Protein AF-A0A7S2CQD9-F1 (afdb_monomer)

InterPro domains:
  IPR029063 S-adenosyl-L-methionine-dependent methyltransferase superfamily [G3DSA:3.40.50.150] (1-100)
  IPR029063 S-adenosyl-L-methionine-dependent methyltransferase superfamily [SSF53335] (4-90)

Nearest PDB structures (foldseek):
  1kr5-assembly1_A  TM=6.965E-01  e=3.353E-04  Homo sapiens
  1dl5-assembly1_A  TM=6.704E-01  e=1.631E-03  Thermotoga maritima
  3dh0-assembly1_A  TM=7.408E-01  e=5.004E-03  Aquifex aeolicus
  5lr6-assembly1_A  TM=7.170E-01  e=1.535E-02  Rattus norvegicus
  3id6-assembly1_C-2  TM=6.054E-01  e=8.479E-03  Saccharolobus solfataricus

Sequence (100 aa):
QIPALEKLAPFLQRRGATALDVGFGSGVMVAMLLAVAGEGAHVVGVDLEDKVPVATANLLAGSKGPPPPFKPFTEDQFSLVAGDAFQKLAAWEREGRFFD

Organism: NCBI:txid327968

Structure (mmCIF, N/CA/C/O backbone):
data_AF-A0A7S2CQD9-F1
#
_entry.id   AF-A0A7S2CQD9-F1
#
loop_
_atom_site.group_PDB
_atom_site.id
_atom_site.type_symbol
_atom_site.label_atom_id
_atom_site.label_alt_id
_atom_site.label_comp_id
_atom_site.label_asym_id
_atom_site.label_entity_id
_atom_site.label_seq_id
_atom_site.pdbx_PDB_ins_code
_atom_site.Cartn_x
_atom_site.Cartn_y
_atom_site.Cartn_z
_atom_site.occupancy
_atom_site.B_iso_or_equiv
_atom_site.auth_seq_id
_atom_site.auth_comp_id
_atom_site.auth_asym_id
_atom_site.auth_atom_id
_atom_site.pdbx_PDB_model_num
ATOM 1 N N . GLN A 1 1 ? 7.851 -18.560 1.127 1.00 52.97 1 GLN A N 1
ATOM 2 C CA . GLN A 1 1 ? 7.768 -18.071 2.518 1.00 52.97 1 GLN A CA 1
ATOM 3 C C . GLN A 1 1 ? 6.453 -17.306 2.660 1.00 52.97 1 GLN A C 1
ATOM 5 O O . GLN A 1 1 ? 6.401 -16.134 2.341 1.00 52.97 1 GLN A O 1
ATOM 10 N N . ILE A 1 2 ? 5.382 -18.011 3.019 1.00 56.69 2 ILE A N 1
ATOM 11 C CA . ILE A 1 2 ? 4.011 -17.513 3.241 1.00 56.69 2 ILE A CA 1
ATOM 12 C C . ILE A 1 2 ? 3.514 -17.699 4.717 1.00 56.69 2 ILE A C 1
ATOM 14 O O . ILE A 1 2 ? 2.651 -16.927 5.131 1.00 56.69 2 ILE A O 1
ATOM 18 N N . PRO A 1 3 ? 4.090 -18.574 5.592 1.00 65.62 3 PRO A N 1
ATOM 19 C CA . PRO A 1 3 ? 3.471 -18.905 6.892 1.00 65.62 3 PRO A CA 1
ATOM 20 C C . PRO A 1 3 ? 3.222 -17.751 7.874 1.00 65.62 3 PRO A C 1
ATOM 22 O O . PRO A 1 3 ? 2.316 -17.821 8.699 1.00 65.62 3 PRO A O 1
ATOM 25 N N . ALA A 1 4 ? 4.055 -16.705 7.862 1.00 79.56 4 ALA A N 1
ATOM 26 C CA . ALA A 1 4 ? 3.901 -15.597 8.808 1.00 79.56 4 ALA A CA 1
ATOM 27 C C . ALA A 1 4 ? 2.755 -14.658 8.408 1.00 79.56 4 ALA A C 1
ATOM 29 O O . ALA A 1 4 ? 2.014 -14.195 9.272 1.00 79.56 4 ALA A O 1
ATOM 30 N N . LEU A 1 5 ? 2.593 -14.420 7.106 1.00 83.19 5 LEU A N 1
ATOM 31 C CA . LEU A 1 5 ? 1.575 -13.525 6.564 1.00 83.19 5 LEU A CA 1
ATOM 32 C C . LEU A 1 5 ? 0.189 -14.177 6.528 1.00 83.19 5 LEU A C 1
ATOM 34 O O . LEU A 1 5 ? -0.801 -13.468 6.645 1.00 83.19 5 LEU A O 1
ATOM 38 N N . GLU A 1 6 ? 0.092 -15.510 6.480 1.00 86.31 6 GLU A N 1
ATOM 39 C CA . GLU A 1 6 ? -1.186 -16.230 6.644 1.00 86.31 6 GLU 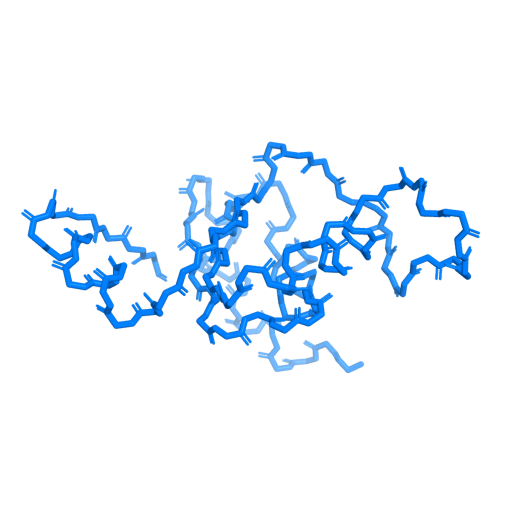A CA 1
ATOM 40 C C . GLU A 1 6 ? -1.908 -15.877 7.949 1.00 86.31 6 GLU A C 1
ATOM 42 O O . GLU A 1 6 ? -3.135 -15.884 8.000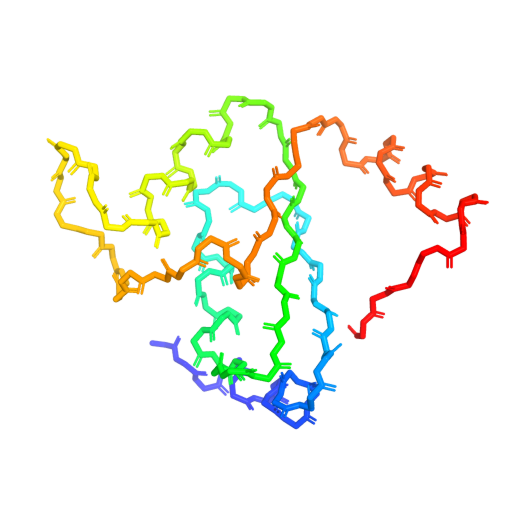 1.00 86.31 6 GLU A O 1
ATOM 47 N N . LYS A 1 7 ? -1.172 -15.484 8.998 1.00 89.81 7 LYS A N 1
ATOM 48 C CA . LYS A 1 7 ? -1.773 -15.006 10.252 1.00 89.81 7 LYS A CA 1
ATOM 49 C C . LYS A 1 7 ? -2.563 -13.706 10.084 1.00 89.81 7 LYS A C 1
ATOM 51 O O . LYS A 1 7 ? -3.401 -13.410 10.929 1.00 89.81 7 LYS A O 1
ATOM 56 N N . LEU A 1 8 ? -2.306 -12.947 9.017 1.00 89.81 8 LEU A N 1
ATOM 57 C CA . LEU A 1 8 ? -3.041 -11.730 8.681 1.00 89.81 8 LEU A CA 1
ATOM 58 C C . LEU A 1 8 ? -4.338 -12.020 7.913 1.00 89.81 8 LEU A C 1
ATOM 60 O O . LEU A 1 8 ? -5.191 -11.140 7.826 1.00 89.81 8 LEU A O 1
ATOM 64 N N . ALA A 1 9 ? -4.524 -13.239 7.390 1.00 90.75 9 ALA A N 1
ATOM 65 C CA . ALA A 1 9 ? -5.693 -13.598 6.586 1.00 90.75 9 ALA A CA 1
ATOM 66 C C . ALA A 1 9 ? -7.040 -13.266 7.261 1.00 90.75 9 ALA A C 1
ATOM 68 O O . ALA A 1 9 ? -7.879 -12.667 6.592 1.00 90.75 9 ALA A O 1
ATOM 69 N N . PRO A 1 10 ? -7.260 -13.525 8.571 1.00 90.88 10 PRO A N 1
ATOM 70 C CA . PRO A 1 10 ? -8.526 -13.177 9.226 1.00 90.88 10 PRO A CA 1
ATOM 71 C C . PRO A 1 10 ? -8.847 -11.675 9.232 1.00 90.88 10 PRO A C 1
ATOM 73 O O . PRO A 1 10 ? -10.009 -11.298 9.370 1.00 90.88 10 PRO A O 1
ATOM 76 N N . PHE A 1 11 ? -7.833 -10.818 9.095 1.00 91.31 11 PHE A N 1
ATOM 77 C CA . PHE A 1 11 ? -7.980 -9.364 9.067 1.00 91.31 11 PHE A CA 1
ATOM 78 C C . PHE A 1 11 ? -8.114 -8.852 7.629 1.00 91.31 11 PHE A C 1
ATOM 80 O O . PHE A 1 11 ? -9.004 -8.056 7.346 1.00 91.31 11 PHE A O 1
ATOM 87 N N . LEU A 1 12 ? -7.293 -9.377 6.713 1.00 92.25 12 LEU A N 1
ATOM 88 C CA . LEU A 1 12 ? -7.218 -8.929 5.320 1.00 92.25 12 LEU A CA 1
ATOM 89 C C . LEU A 1 12 ? -8.300 -9.527 4.410 1.00 92.25 12 LEU A C 1
ATOM 91 O O . LEU A 1 12 ? -8.653 -8.934 3.401 1.00 92.25 12 LEU A O 1
ATOM 95 N N . GLN A 1 13 ? -8.857 -10.691 4.740 1.00 92.31 13 GLN A N 1
ATOM 96 C CA . GLN A 1 13 ? -9.919 -11.306 3.930 1.00 92.31 13 GLN A CA 1
ATOM 97 C C . GLN A 1 13 ? -11.316 -10.759 4.263 1.00 92.31 13 GLN A C 1
ATOM 99 O O . GLN A 1 13 ? -12.318 -11.197 3.695 1.00 92.31 13 GLN A O 1
ATOM 104 N N . ARG A 1 14 ? -11.412 -9.790 5.182 1.00 92.19 14 ARG A N 1
ATOM 105 C CA . ARG A 1 14 ? -12.659 -9.074 5.462 1.00 92.19 14 ARG A CA 1
ATOM 106 C C . ARG A 1 14 ? -12.970 -8.155 4.287 1.00 92.19 14 ARG A C 1
ATOM 108 O O . ARG A 1 14 ? -12.112 -7.399 3.854 1.00 92.19 14 ARG A O 1
ATOM 115 N N . ARG A 1 15 ? -14.210 -8.192 3.796 1.00 91.19 15 ARG A N 1
ATOM 116 C CA . ARG A 1 15 ? -14.647 -7.343 2.681 1.00 91.19 15 ARG A CA 1
ATOM 117 C C . ARG A 1 15 ? -14.417 -5.865 3.003 1.00 91.19 15 ARG A C 1
ATOM 119 O O . ARG A 1 15 ? -14.990 -5.357 3.964 1.00 91.19 15 ARG A O 1
ATOM 126 N N . GLY A 1 16 ? -13.660 -5.192 2.143 1.00 90.75 16 GLY A N 1
ATOM 127 C CA . GLY A 1 16 ? -13.356 -3.771 2.272 1.00 90.75 16 GLY A CA 1
ATOM 128 C C . GLY A 1 16 ? -12.258 -3.462 3.287 1.00 90.75 16 GLY A C 1
ATOM 129 O O . GLY A 1 16 ? -12.120 -2.299 3.649 1.00 90.75 16 GLY A O 1
ATOM 130 N N . ALA A 1 17 ? -11.502 -4.469 3.742 1.00 94.38 17 ALA A N 1
ATOM 131 C CA . ALA A 1 17 ? -10.340 -4.242 4.589 1.00 94.38 17 ALA A CA 1
ATOM 132 C C . ALA A 1 17 ? -9.313 -3.364 3.869 1.00 94.38 17 ALA A C 1
ATOM 134 O O . ALA A 1 17 ? -9.158 -3.417 2.645 1.00 94.38 17 ALA A O 1
ATOM 135 N N . THR A 1 18 ? -8.585 -2.565 4.633 1.00 95.69 18 THR A N 1
ATOM 136 C CA . THR A 1 18 ? -7.545 -1.691 4.099 1.00 95.69 18 THR A CA 1
ATOM 137 C C . THR A 1 18 ? -6.241 -1.926 4.834 1.00 95.69 18 THR A C 1
ATOM 139 O O . THR A 1 18 ? -6.200 -1.852 6.052 1.00 95.69 18 THR A O 1
ATOM 142 N N . ALA A 1 19 ? -5.165 -2.190 4.098 1.00 95.62 19 ALA A N 1
ATOM 143 C CA . ALA A 1 19 ? -3.833 -2.333 4.677 1.00 95.62 19 ALA A CA 1
ATOM 144 C C . ALA A 1 19 ? -2.938 -1.177 4.236 1.00 95.62 19 ALA A C 1
ATOM 146 O O . ALA A 1 19 ? -3.040 -0.706 3.101 1.00 95.62 19 ALA A O 1
ATOM 147 N N . LEU 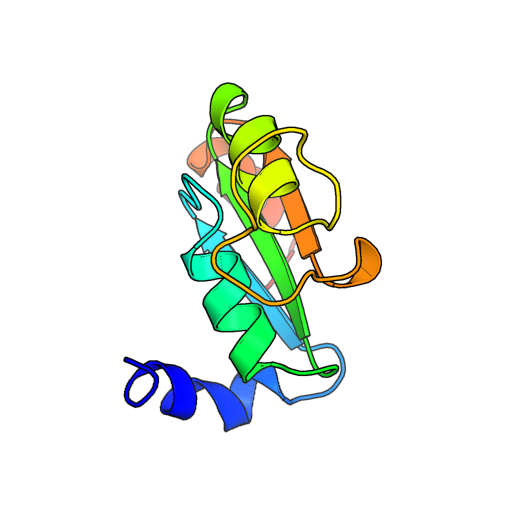A 1 20 ? -2.044 -0.749 5.123 1.00 97.06 20 LEU A N 1
ATOM 148 C CA . LEU A 1 20 ? -1.042 0.270 4.840 1.00 97.06 20 LEU A CA 1
ATOM 149 C C . LEU A 1 20 ? 0.359 -0.350 4.830 1.00 97.06 20 LEU A C 1
ATOM 151 O O . LEU A 1 20 ? 0.768 -0.977 5.804 1.00 97.06 20 LEU A O 1
ATOM 155 N N . ASP A 1 21 ? 1.104 -0.116 3.752 1.00 97.25 21 ASP A N 1
ATOM 156 C CA . ASP A 1 21 ? 2.523 -0.452 3.625 1.00 97.25 21 ASP A CA 1
ATOM 157 C C . ASP A 1 21 ? 3.360 0.838 3.559 1.00 97.25 21 ASP A C 1
ATOM 159 O O . ASP A 1 21 ? 3.243 1.634 2.621 1.00 97.25 21 ASP A O 1
ATOM 163 N N . VAL A 1 22 ? 4.180 1.082 4.584 1.00 97.69 22 VAL A N 1
ATOM 164 C CA . VAL A 1 22 ? 5.012 2.289 4.703 1.00 97.69 22 VAL A CA 1
ATOM 165 C C . VAL A 1 22 ? 6.443 1.957 4.300 1.00 97.69 22 VAL A C 1
ATOM 167 O O . VAL A 1 22 ? 7.105 1.163 4.964 1.00 97.69 22 VAL A O 1
ATOM 170 N N . GLY A 1 23 ? 6.936 2.604 3.244 1.00 97.12 23 GLY A N 1
ATOM 171 C CA . GLY A 1 23 ? 8.226 2.276 2.641 1.00 97.12 23 GLY A CA 1
ATOM 172 C C . GLY A 1 23 ? 8.151 1.009 1.785 1.00 97.12 23 GLY A C 1
ATOM 173 O O . GLY A 1 23 ? 8.965 0.100 1.958 1.00 97.12 23 GLY A O 1
ATOM 174 N N . PHE A 1 24 ? 7.161 0.931 0.883 1.00 96.88 24 PHE A N 1
ATOM 175 C CA . PHE A 1 24 ? 6.878 -0.273 0.084 1.00 96.88 24 PHE A CA 1
ATOM 176 C C . PHE A 1 24 ? 8.034 -0.716 -0.832 1.00 96.88 24 PHE A C 1
ATOM 178 O O . PHE A 1 24 ? 8.049 -1.845 -1.336 1.00 96.88 24 PHE A O 1
ATOM 185 N N . GLY A 1 25 ? 8.995 0.166 -1.107 1.00 96.25 25 GLY A N 1
ATOM 186 C CA . GLY A 1 25 ? 10.171 -0.060 -1.930 1.00 96.25 25 GLY A CA 1
ATOM 187 C C . GLY A 1 25 ? 9.816 -0.558 -3.327 1.00 96.25 25 GLY A C 1
ATOM 188 O O . GLY A 1 25 ? 9.342 0.178 -4.183 1.00 96.25 25 GLY A O 1
ATOM 189 N N . SER A 1 26 ? 10.071 -1.839 -3.581 1.00 93.88 26 SER A N 1
ATOM 190 C CA . SER A 1 26 ? 9.783 -2.482 -4.869 1.00 93.88 26 SER A CA 1
ATOM 191 C C . SER A 1 26 ? 8.356 -3.033 -4.990 1.00 93.88 26 SER A C 1
ATOM 193 O O . SER A 1 26 ? 8.040 -3.649 -6.007 1.00 93.88 26 SER A O 1
ATOM 195 N N . GLY A 1 27 ? 7.511 -2.861 -3.969 1.00 94.06 27 GLY A N 1
ATOM 196 C CA . GLY A 1 27 ? 6.133 -3.363 -3.938 1.00 94.06 27 GLY A CA 1
ATOM 197 C C . GLY A 1 27 ? 6.002 -4.837 -3.541 1.00 94.06 27 GLY A C 1
ATOM 198 O O . GLY A 1 27 ? 4.921 -5.407 -3.643 1.00 94.06 27 GLY A O 1
ATOM 199 N N . VAL A 1 28 ? 7.082 -5.478 -3.080 1.00 92.44 28 VAL A N 1
ATOM 200 C CA . VAL A 1 28 ? 7.066 -6.895 -2.669 1.00 92.44 28 VAL A CA 1
ATOM 201 C C . VAL A 1 28 ? 6.123 -7.136 -1.490 1.00 92.44 28 VAL A C 1
ATOM 203 O O . VAL A 1 28 ? 5.374 -8.110 -1.510 1.00 92.44 28 VAL A O 1
ATOM 206 N N . MET A 1 29 ? 6.135 -6.263 -0.479 1.00 93.75 29 MET A N 1
ATOM 207 C CA . MET A 1 29 ? 5.243 -6.413 0.673 1.00 93.75 29 MET A CA 1
ATOM 208 C C . MET A 1 29 ? 3.784 -6.133 0.286 1.00 93.75 29 MET A C 1
ATOM 210 O O . MET A 1 29 ? 2.915 -6.935 0.622 1.00 93.75 29 MET A O 1
ATOM 214 N N . VAL A 1 30 ? 3.521 -5.107 -0.532 1.00 94.94 30 VAL A N 1
ATOM 215 C CA . VAL A 1 30 ? 2.205 -4.891 -1.165 1.00 94.94 30 VAL A CA 1
ATOM 216 C C . VAL A 1 30 ? 1.697 -6.158 -1.863 1.00 94.94 30 VAL A C 1
ATOM 218 O O . VAL A 1 30 ? 0.593 -6.613 -1.578 1.00 94.94 30 VAL A O 1
ATOM 221 N N . ALA A 1 31 ? 2.510 -6.785 -2.719 1.00 92.50 31 ALA A N 1
ATOM 222 C CA . ALA A 1 31 ? 2.138 -8.015 -3.421 1.00 92.50 31 ALA A CA 1
ATOM 223 C C . ALA A 1 31 ? 1.832 -9.178 -2.464 1.00 92.50 31 ALA A C 1
ATOM 225 O O . ALA A 1 31 ? 0.892 -9.944 -2.675 1.00 92.50 31 ALA A O 1
ATOM 226 N N . MET A 1 32 ? 2.622 -9.314 -1.399 1.00 91.56 32 MET A N 1
ATOM 227 C CA . MET A 1 32 ? 2.421 -10.333 -0.374 1.00 91.56 32 MET A CA 1
ATOM 228 C C . MET A 1 32 ? 1.117 -10.125 0.409 1.00 91.56 32 MET A C 1
ATOM 230 O O . MET A 1 32 ? 0.390 -11.091 0.641 1.00 91.56 32 MET A O 1
ATOM 234 N N . LEU A 1 33 ? 0.795 -8.883 0.778 1.00 92.94 33 LEU A N 1
ATOM 235 C CA . LEU A 1 33 ? -0.463 -8.533 1.440 1.00 92.94 33 LEU A CA 1
ATOM 236 C C . LEU A 1 33 ? -1.661 -8.807 0.526 1.00 92.94 33 LEU A C 1
ATOM 238 O O . LEU A 1 33 ? -2.623 -9.437 0.962 1.00 92.94 33 LEU A O 1
ATOM 242 N N . LEU A 1 34 ? -1.571 -8.425 -0.751 1.00 92.50 34 LEU A N 1
ATOM 243 C CA . LEU A 1 34 ? -2.596 -8.706 -1.760 1.00 92.50 34 LEU A CA 1
ATOM 244 C C . LEU A 1 34 ? -2.818 -10.211 -1.960 1.00 92.50 34 LEU A C 1
ATOM 246 O O . LEU A 1 34 ? -3.957 -10.670 -2.027 1.00 92.50 34 LEU A O 1
ATOM 250 N N . ALA A 1 35 ? -1.742 -11.001 -1.998 1.00 90.31 35 ALA A N 1
ATOM 251 C CA . ALA A 1 35 ? -1.833 -12.453 -2.131 1.00 90.31 35 ALA A CA 1
ATOM 252 C C . ALA A 1 35 ? -2.564 -13.115 -0.948 1.00 90.31 35 ALA A C 1
ATOM 254 O O . ALA A 1 35 ? -3.266 -14.105 -1.144 1.00 90.31 35 ALA A O 1
ATOM 255 N N . VAL A 1 36 ? -2.424 -12.571 0.266 1.00 90.62 36 VAL A N 1
ATOM 256 C CA . VAL A 1 36 ? -3.141 -13.056 1.458 1.00 90.62 36 VAL A CA 1
ATOM 257 C C . VAL A 1 36 ? -4.581 -12.541 1.511 1.00 90.62 36 VAL A C 1
ATOM 259 O O . VAL A 1 36 ? -5.488 -13.289 1.888 1.00 90.62 36 VAL A O 1
ATOM 262 N N . ALA A 1 37 ? -4.800 -11.285 1.122 1.00 89.75 37 ALA A N 1
ATOM 263 C CA . ALA A 1 37 ? -6.108 -10.639 1.121 1.00 89.75 37 ALA A CA 1
ATOM 264 C C . ALA A 1 37 ? -7.096 -11.257 0.121 1.00 89.75 37 ALA A C 1
ATOM 266 O O . ALA A 1 37 ? -8.307 -11.237 0.355 1.00 89.75 37 ALA A O 1
ATOM 267 N N . GLY A 1 38 ? -6.598 -11.795 -0.998 1.00 82.69 38 GLY A N 1
ATOM 268 C CA . GLY A 1 38 ? -7.445 -12.231 -2.105 1.00 82.69 38 GLY A CA 1
ATOM 269 C C . GLY A 1 38 ? -8.230 -11.050 -2.685 1.00 82.69 38 GLY A C 1
ATOM 270 O O . GLY A 1 38 ? -7.652 -10.023 -3.026 1.00 82.69 38 GLY A O 1
ATOM 271 N N . GLU A 1 39 ? -9.554 -11.184 -2.776 1.00 82.50 39 GLU A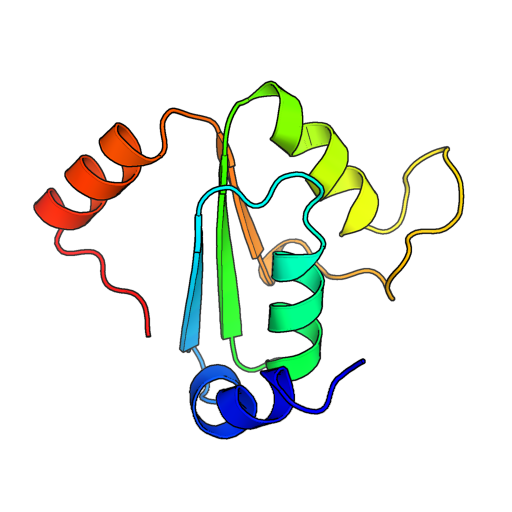 N 1
ATOM 272 C CA . GLU A 1 39 ? -10.467 -10.112 -3.218 1.00 82.50 39 GLU A CA 1
ATOM 273 C C . GLU A 1 39 ? -10.995 -9.252 -2.046 1.00 82.50 39 GLU A C 1
ATOM 275 O O . GLU A 1 39 ? -11.856 -8.394 -2.235 1.00 82.50 39 GLU A O 1
ATOM 280 N N . GLY A 1 40 ? -10.531 -9.506 -0.815 1.00 80.75 40 GLY A N 1
ATOM 281 C CA . GLY A 1 40 ? -11.087 -8.906 0.401 1.00 80.75 40 GLY A CA 1
ATOM 282 C C . GLY A 1 40 ? -10.605 -7.487 0.705 1.00 80.75 40 GLY A C 1
ATOM 283 O O . GLY A 1 40 ? -11.413 -6.672 1.157 1.00 80.75 40 GLY A O 1
ATOM 284 N N . ALA A 1 41 ? -9.328 -7.184 0.441 1.00 88.44 41 ALA A N 1
ATOM 285 C CA . ALA A 1 41 ? -8.697 -5.929 0.854 1.00 88.44 41 ALA A CA 1
ATOM 286 C C . ALA A 1 41 ? -8.184 -5.067 -0.299 1.00 88.44 41 ALA A C 1
ATOM 288 O O . ALA A 1 41 ? -7.889 -5.549 -1.391 1.00 88.44 41 ALA A O 1
ATOM 289 N N . HIS A 1 42 ? -7.991 -3.792 0.024 1.00 95.19 42 HIS A N 1
ATOM 290 C CA . HIS A 1 42 ? -7.227 -2.837 -0.764 1.00 95.19 42 HIS A CA 1
ATOM 291 C C . HIS A 1 42 ? -5.936 -2.462 -0.019 1.00 95.19 42 HIS A C 1
ATOM 293 O O . HIS A 1 42 ? -5.973 -2.147 1.173 1.00 95.19 42 HIS A O 1
ATOM 299 N N . VAL A 1 43 ? -4.788 -2.475 -0.701 1.00 96.38 43 VAL A N 1
ATOM 300 C CA . VAL A 1 43 ? -3.488 -2.146 -0.084 1.00 96.38 43 VAL A CA 1
ATOM 301 C C . VAL A 1 43 ? -3.013 -0.769 -0.531 1.00 96.38 43 VAL A C 1
ATOM 303 O O . VAL A 1 43 ? -2.873 -0.496 -1.719 1.00 96.38 43 VAL A O 1
ATOM 306 N N . VAL A 1 44 ? -2.718 0.107 0.423 1.00 97.81 44 VAL A N 1
ATOM 307 C CA . VAL A 1 44 ? -2.165 1.437 0.165 1.00 97.81 44 VAL A CA 1
ATOM 308 C C . VAL A 1 44 ? -0.689 1.424 0.521 1.00 97.81 44 VAL A C 1
ATOM 310 O O . VAL A 1 44 ? -0.332 1.191 1.668 1.00 97.81 44 VAL A O 1
ATOM 313 N N . GLY A 1 45 ? 0.174 1.676 -0.455 1.00 97.94 45 GLY A N 1
ATOM 314 C CA . GLY A 1 45 ? 1.602 1.866 -0.249 1.00 97.94 45 GLY A CA 1
ATOM 315 C C . GLY A 1 45 ? 1.960 3.350 -0.230 1.00 97.94 45 GLY A C 1
ATOM 316 O O . GLY A 1 45 ? 1.485 4.100 -1.082 1.00 97.94 45 GLY A O 1
ATOM 317 N N . VAL A 1 46 ? 2.833 3.778 0.682 1.00 98.25 46 VAL A N 1
ATOM 318 C CA . VAL A 1 46 ? 3.495 5.093 0.617 1.00 98.25 46 VAL A CA 1
ATOM 319 C C . VAL A 1 46 ? 5.016 4.951 0.569 1.00 98.25 46 VAL A C 1
ATOM 321 O O . VAL A 1 46 ? 5.593 4.221 1.371 1.00 98.25 46 VAL A O 1
ATOM 324 N N . ASP A 1 47 ? 5.664 5.642 -0.368 1.00 98.50 47 ASP A N 1
ATOM 325 C CA . ASP A 1 47 ? 7.127 5.698 -0.488 1.00 98.50 47 ASP A CA 1
ATOM 326 C C . ASP A 1 47 ? 7.560 6.923 -1.316 1.00 98.50 47 ASP A C 1
ATOM 328 O O . ASP A 1 47 ? 6.736 7.679 -1.839 1.00 98.50 47 ASP A O 1
ATOM 332 N N . LEU A 1 48 ? 8.869 7.116 -1.451 1.00 97.50 48 LEU A N 1
ATOM 333 C CA . LEU A 1 48 ? 9.495 8.112 -2.302 1.00 97.50 48 LEU A CA 1
ATOM 334 C C . LEU A 1 48 ? 9.042 7.970 -3.761 1.00 97.50 48 LEU A C 1
ATOM 336 O O . LEU A 1 48 ? 8.748 6.886 -4.268 1.00 97.50 48 LEU A O 1
ATOM 340 N N . GLU A 1 49 ? 9.012 9.104 -4.455 1.00 96.69 49 GLU A N 1
ATOM 341 C CA . GLU A 1 49 ? 8.485 9.215 -5.817 1.00 96.69 49 GLU A CA 1
ATOM 342 C C . GLU A 1 49 ? 9.181 8.278 -6.817 1.00 96.69 49 GLU A C 1
ATOM 344 O O . GLU A 1 49 ? 8.528 7.692 -7.680 1.00 96.69 49 GLU A O 1
ATOM 349 N N . ASP A 1 50 ? 10.487 8.056 -6.657 1.00 95.75 50 ASP A N 1
ATOM 350 C CA . ASP A 1 50 ? 11.283 7.187 -7.525 1.00 95.75 50 ASP A CA 1
ATOM 351 C C . ASP A 1 50 ? 10.944 5.692 -7.378 1.00 95.75 50 ASP A C 1
ATOM 353 O O . ASP A 1 50 ? 11.304 4.887 -8.241 1.00 95.75 50 ASP A O 1
ATOM 357 N N . LYS A 1 51 ? 10.242 5.299 -6.308 1.00 96.50 51 LYS A N 1
ATOM 358 C CA . LYS A 1 51 ? 9.843 3.907 -6.056 1.00 96.50 51 LYS A CA 1
ATOM 359 C C . LYS A 1 51 ? 8.554 3.517 -6.754 1.00 96.50 51 LYS A C 1
ATOM 361 O O . LYS A 1 51 ? 8.410 2.353 -7.134 1.00 96.50 51 LYS A O 1
ATOM 366 N N . VAL A 1 52 ? 7.651 4.471 -6.981 1.00 96.12 52 VAL A N 1
ATOM 367 C CA . VAL A 1 52 ? 6.338 4.198 -7.584 1.00 96.12 52 VAL A CA 1
ATOM 368 C C . VAL A 1 52 ? 6.466 3.472 -8.929 1.00 96.12 52 VAL A C 1
ATOM 370 O O . VAL A 1 52 ? 5.860 2.411 -9.059 1.00 96.12 52 VAL A O 1
ATOM 373 N N . PRO A 1 53 ? 7.290 3.914 -9.905 1.00 93.75 53 PRO A N 1
ATOM 374 C CA . PRO A 1 53 ? 7.381 3.222 -11.192 1.00 93.75 53 PRO A CA 1
ATOM 375 C C . PRO A 1 53 ? 7.864 1.770 -11.073 1.00 93.75 53 PRO A C 1
ATOM 377 O O . PRO A 1 53 ? 7.375 0.899 -11.792 1.00 93.75 53 PRO A O 1
ATOM 380 N N . VAL A 1 54 ? 8.801 1.500 -10.155 1.00 92.44 54 VAL A N 1
ATOM 381 C CA . VAL A 1 54 ? 9.351 0.154 -9.927 1.00 92.44 54 VAL A CA 1
ATOM 382 C C . VAL A 1 54 ? 8.298 -0.759 -9.305 1.00 92.44 54 VAL A C 1
ATOM 384 O O . VAL A 1 54 ? 8.100 -1.877 -9.778 1.00 92.44 54 VAL A O 1
ATOM 387 N N . ALA A 1 55 ? 7.599 -0.286 -8.274 1.00 93.94 55 ALA A N 1
ATOM 388 C CA . ALA A 1 55 ? 6.544 -1.055 -7.627 1.00 93.94 55 ALA A CA 1
ATOM 389 C C . ALA A 1 55 ? 5.354 -1.305 -8.563 1.00 93.94 55 ALA A C 1
ATOM 391 O O . ALA A 1 55 ? 4.905 -2.444 -8.677 1.00 93.94 55 ALA A O 1
ATOM 392 N N . THR A 1 56 ? 4.910 -0.292 -9.313 1.00 93.25 56 THR A N 1
ATOM 393 C CA . THR A 1 56 ? 3.855 -0.439 -10.328 1.00 93.25 56 THR A CA 1
ATOM 394 C C . THR A 1 56 ? 4.224 -1.504 -11.361 1.00 93.25 56 THR A C 1
ATOM 396 O O . THR A 1 56 ? 3.418 -2.382 -11.656 1.00 93.25 56 THR A O 1
ATOM 399 N N . ALA A 1 57 ? 5.458 -1.478 -11.875 1.00 89.81 57 ALA A N 1
ATOM 400 C CA . ALA A 1 57 ? 5.950 -2.446 -12.856 1.00 89.81 57 ALA A CA 1
ATOM 401 C C . ALA A 1 57 ? 6.026 -3.893 -12.329 1.00 89.81 57 ALA A C 1
ATOM 403 O O . ALA A 1 57 ? 5.939 -4.829 -13.126 1.00 89.81 57 ALA A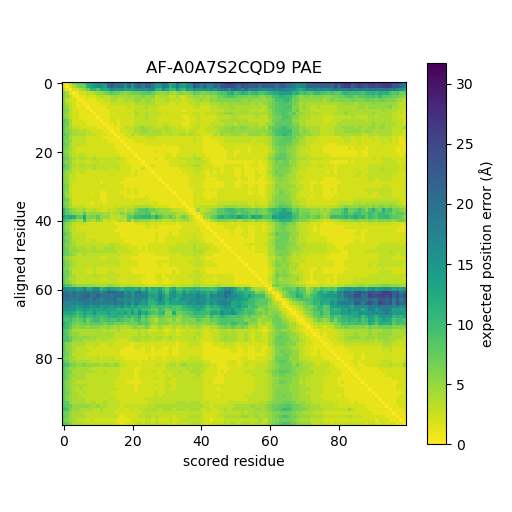 O 1
ATOM 404 N N . ASN A 1 58 ? 6.208 -4.077 -11.018 1.00 89.75 58 ASN A N 1
ATOM 405 C CA . ASN A 1 58 ? 6.234 -5.391 -10.373 1.00 89.75 58 ASN A CA 1
ATOM 406 C C . ASN A 1 58 ? 4.834 -5.918 -10.031 1.00 89.75 58 ASN A C 1
ATOM 408 O O . ASN A 1 58 ? 4.640 -7.133 -9.998 1.00 89.75 58 ASN A O 1
ATOM 412 N N . LEU A 1 59 ? 3.883 -5.024 -9.746 1.00 91.06 59 LEU A N 1
ATOM 413 C CA . LEU A 1 59 ? 2.507 -5.375 -9.382 1.00 91.06 59 LEU A CA 1
ATOM 414 C C . LEU A 1 59 ? 1.620 -5.607 -10.610 1.00 91.06 59 LEU A C 1
ATOM 416 O O . LEU A 1 59 ? 0.770 -6.496 -10.587 1.00 91.06 59 LEU A O 1
ATOM 420 N N . LEU A 1 60 ? 1.822 -4.837 -11.682 1.00 89.62 60 LEU A N 1
ATOM 421 C CA . LEU A 1 60 ? 1.019 -4.914 -12.901 1.00 89.62 60 LEU A CA 1
ATOM 422 C C . LEU A 1 60 ? 1.645 -5.825 -13.964 1.00 89.62 60 LEU A C 1
ATOM 424 O O . LEU A 1 60 ? 2.863 -5.931 -14.113 1.00 89.62 60 LEU A O 1
ATOM 428 N N . ALA A 1 61 ? 0.787 -6.453 -14.770 1.00 67.88 61 ALA A N 1
ATOM 429 C CA . ALA A 1 61 ? 1.207 -7.161 -15.973 1.00 67.88 61 ALA A CA 1
ATOM 430 C C . ALA A 1 61 ? 1.644 -6.130 -17.020 1.00 67.88 61 ALA A C 1
ATOM 432 O O . ALA A 1 61 ? 0.815 -5.350 -17.481 1.00 67.88 61 ALA A O 1
ATOM 433 N N . GLY A 1 62 ? 2.912 -6.137 -17.439 1.00 56.53 62 GLY A N 1
ATOM 434 C CA . GLY A 1 62 ? 3.318 -5.358 -18.617 1.00 56.53 62 GLY A CA 1
ATOM 435 C C . GLY A 1 62 ? 4.622 -4.581 -18.521 1.00 56.53 62 GLY A C 1
ATOM 436 O O . GLY A 1 62 ? 4.891 -3.754 -19.394 1.00 56.53 62 GLY A O 1
ATOM 437 N N . SER A 1 63 ? 5.472 -4.832 -17.528 1.00 55.44 63 SER A N 1
ATOM 438 C CA . SER A 1 63 ? 6.831 -4.308 -17.602 1.00 55.44 63 SER A CA 1
ATOM 439 C C . SER A 1 63 ? 7.581 -4.984 -18.761 1.00 55.44 63 SER A C 1
ATOM 441 O O . SER A 1 63 ? 7.549 -6.201 -18.925 1.00 55.44 63 SER A O 1
ATOM 443 N N . LYS A 1 64 ? 8.285 -4.198 -19.591 1.00 58.94 64 LYS A N 1
ATOM 444 C CA . LYS A 1 64 ? 9.191 -4.701 -20.654 1.00 58.94 64 LYS A CA 1
ATOM 445 C C . LYS A 1 64 ? 10.426 -5.440 -20.090 1.00 58.94 64 LYS A C 1
ATOM 447 O O . LYS A 1 64 ? 11.422 -5.601 -20.789 1.00 58.94 64 LYS A O 1
ATOM 452 N N . GLY A 1 65 ? 10.390 -5.795 -18.809 1.00 64.31 65 GLY A N 1
ATOM 453 C CA . GLY A 1 65 ? 11.467 -6.404 -18.047 1.00 64.31 65 GLY A CA 1
ATOM 454 C C . GLY A 1 65 ? 11.259 -7.908 -17.851 1.00 64.31 65 GLY A C 1
ATOM 455 O O . GLY A 1 65 ? 10.423 -8.517 -18.522 1.00 64.31 65 GLY A O 1
ATOM 456 N N . PRO A 1 66 ? 12.040 -8.532 -16.952 1.00 64.00 66 PRO A N 1
ATOM 457 C CA . PRO A 1 66 ? 11.817 -9.918 -16.561 1.00 64.00 66 PRO A CA 1
ATOM 458 C C . PRO A 1 66 ? 10.394 -10.107 -16.007 1.00 64.00 66 PRO A C 1
ATOM 460 O O . PRO A 1 66 ? 9.810 -9.149 -15.495 1.00 64.00 66 PRO A O 1
ATOM 463 N N . PRO A 1 67 ? 9.828 -11.325 -16.103 1.00 65.19 67 PRO A N 1
ATOM 464 C CA . PRO A 1 67 ? 8.489 -11.602 -15.602 1.00 65.19 67 PRO A CA 1
ATOM 465 C C . PRO A 1 67 ? 8.366 -11.182 -14.130 1.00 65.19 67 PRO A C 1
ATOM 467 O O . PRO A 1 67 ? 9.314 -11.389 -13.362 1.00 65.19 67 PRO A O 1
ATOM 470 N N . PRO A 1 68 ? 7.225 -10.591 -13.731 1.00 66.69 68 PRO A N 1
ATOM 471 C CA . PRO A 1 68 ? 7.041 -10.115 -12.372 1.00 66.69 68 PRO A CA 1
ATOM 472 C C . PRO A 1 68 ? 7.182 -11.276 -11.375 1.00 66.69 68 PRO A C 1
ATOM 474 O O . PRO A 1 68 ? 6.796 -12.409 -11.681 1.00 66.69 68 PRO A O 1
ATOM 477 N N . PRO A 1 69 ? 7.715 -11.017 -10.167 1.00 67.75 69 PRO A N 1
ATOM 478 C CA . PRO A 1 69 ? 7.918 -12.053 -9.153 1.00 67.75 69 PRO A CA 1
ATOM 479 C C . PRO A 1 69 ? 6.604 -12.637 -8.602 1.00 67.75 69 PRO A C 1
ATOM 481 O O . PRO A 1 69 ? 6.630 -13.646 -7.897 1.00 67.75 69 PRO A O 1
ATOM 484 N N . PHE A 1 70 ? 5.462 -12.024 -8.927 1.00 73.31 70 PHE A N 1
ATOM 485 C CA . PHE A 1 70 ? 4.125 -12.418 -8.492 1.00 73.31 70 PHE A CA 1
ATOM 486 C C . PHE A 1 70 ? 3.170 -12.510 -9.684 1.00 73.31 70 PHE A C 1
ATOM 488 O O . PHE A 1 70 ? 3.406 -11.916 -10.738 1.00 73.31 70 PHE A O 1
ATOM 495 N N . LYS A 1 71 ? 2.055 -13.232 -9.505 1.00 82.19 71 LYS A N 1
ATOM 496 C CA . LYS A 1 71 ? 0.924 -13.120 -10.433 1.00 82.19 71 LYS A CA 1
ATOM 497 C C . LYS A 1 71 ? 0.476 -11.646 -10.449 1.00 82.19 71 LYS A C 1
ATOM 499 O O . LYS A 1 71 ? 0.334 -11.083 -9.367 1.00 82.19 71 LYS A O 1
ATOM 504 N N . PRO A 1 72 ? 0.251 -11.043 -11.626 1.00 85.25 72 PRO A N 1
ATOM 505 C CA . PRO A 1 72 ? -0.198 -9.661 -11.715 1.00 85.25 72 PRO A CA 1
ATOM 506 C C . PRO A 1 72 ? -1.485 -9.389 -10.938 1.00 85.25 72 PRO A C 1
ATOM 508 O O . PRO A 1 72 ? -2.397 -10.222 -10.941 1.00 85.25 72 PRO A O 1
ATOM 511 N N . PHE A 1 73 ? -1.552 -8.204 -10.343 1.00 90.25 73 PHE A N 1
ATOM 512 C CA . PHE A 1 73 ? -2.720 -7.657 -9.659 1.00 90.25 73 PHE A CA 1
ATOM 513 C C . PHE A 1 73 ? -3.412 -6.611 -10.536 1.00 90.25 73 PHE A C 1
ATOM 515 O O . PHE A 1 73 ? -2.838 -6.126 -11.515 1.00 90.25 73 PHE A O 1
ATOM 522 N N . THR A 1 74 ? -4.650 -6.270 -10.197 1.00 90.06 74 THR A N 1
ATOM 523 C CA . THR A 1 74 ? -5.405 -5.216 -10.879 1.00 90.06 74 THR A CA 1
ATOM 524 C C . THR A 1 74 ? -5.267 -3.885 -10.136 1.00 90.06 74 THR A C 1
ATOM 526 O O . THR A 1 74 ? -5.061 -3.850 -8.923 1.00 90.06 74 THR A O 1
ATOM 529 N N . GLU A 1 75 ? -5.335 -2.773 -10.873 1.00 89.31 75 GLU A N 1
ATOM 530 C CA . GLU A 1 75 ? -5.114 -1.421 -10.327 1.00 89.31 75 GLU A CA 1
ATOM 531 C C . GLU A 1 75 ? -6.131 -1.027 -9.242 1.00 89.31 75 GLU A C 1
ATOM 533 O O . GLU A 1 75 ? -5.844 -0.183 -8.404 1.00 89.31 75 GLU A O 1
ATOM 538 N N . ASP A 1 76 ? -7.308 -1.649 -9.208 1.00 91.19 76 ASP A N 1
ATOM 539 C CA . ASP A 1 76 ? -8.329 -1.428 -8.179 1.00 91.19 76 ASP A CA 1
ATOM 540 C C . ASP A 1 76 ? -7.978 -2.067 -6.823 1.00 91.19 76 ASP A C 1
ATOM 542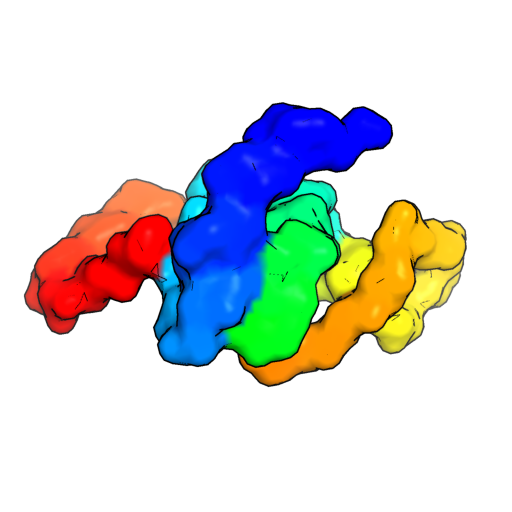 O O . ASP A 1 76 ? -8.547 -1.693 -5.794 1.00 91.19 76 ASP A O 1
ATOM 546 N N . GLN A 1 77 ? -7.015 -2.991 -6.783 1.00 92.38 77 GLN A N 1
ATOM 547 C CA . GLN A 1 77 ? -6.617 -3.669 -5.549 1.00 92.38 77 GLN A CA 1
ATOM 548 C C . GLN A 1 77 ? -5.601 -2.874 -4.720 1.00 92.38 77 GLN A C 1
ATOM 550 O O . GLN A 1 77 ? -5.412 -3.178 -3.541 1.00 92.38 77 GLN A O 1
ATOM 555 N N . PHE A 1 78 ? -4.940 -1.861 -5.291 1.00 95.44 78 PHE A N 1
ATOM 556 C CA . PHE A 1 78 ? -3.906 -1.121 -4.573 1.00 95.44 78 PHE A CA 1
ATOM 557 C C . PHE A 1 78 ? -3.789 0.352 -4.975 1.00 95.44 78 PHE A C 1
ATOM 559 O O . PHE A 1 78 ? -4.179 0.759 -6.061 1.00 95.44 78 PHE A O 1
ATOM 566 N N . SER A 1 79 ? -3.197 1.154 -4.092 1.00 97.06 79 SER A N 1
ATOM 567 C CA . SER A 1 79 ? -2.840 2.552 -4.355 1.00 97.06 79 SER A CA 1
ATOM 568 C C . SER A 1 79 ? -1.388 2.797 -3.966 1.00 97.06 79 SER A C 1
ATOM 570 O O . SER A 1 79 ? -1.032 2.593 -2.809 1.00 97.06 79 SER A O 1
ATOM 572 N N . LEU A 1 80 ? -0.551 3.273 -4.891 1.00 97.69 80 LEU A N 1
ATOM 573 C CA . LEU A 1 80 ? 0.827 3.678 -4.590 1.00 97.69 80 LEU A CA 1
ATOM 574 C C . LEU A 1 80 ? 0.926 5.200 -4.517 1.00 97.69 80 LEU A C 1
ATOM 576 O O . LEU A 1 80 ? 0.689 5.905 -5.497 1.00 97.69 80 LEU A O 1
ATOM 580 N N . VAL A 1 81 ? 1.272 5.709 -3.341 1.00 97.75 81 VAL A N 1
ATOM 581 C CA . VAL A 1 81 ? 1.325 7.135 -3.033 1.00 97.75 81 VAL A CA 1
ATOM 582 C C . VAL A 1 81 ? 2.780 7.584 -2.963 1.00 97.75 81 VAL A C 1
ATOM 584 O O . VAL A 1 81 ? 3.528 7.144 -2.094 1.00 97.75 81 VAL A O 1
ATOM 587 N N . ALA A 1 82 ? 3.160 8.503 -3.850 1.00 97.81 82 ALA A N 1
ATOM 588 C CA . ALA A 1 82 ? 4.459 9.166 -3.802 1.00 97.81 82 ALA A CA 1
ATOM 589 C C . ALA A 1 82 ? 4.505 10.246 -2.705 1.00 97.81 82 ALA A C 1
ATOM 591 O O . ALA A 1 82 ? 3.580 11.063 -2.569 1.00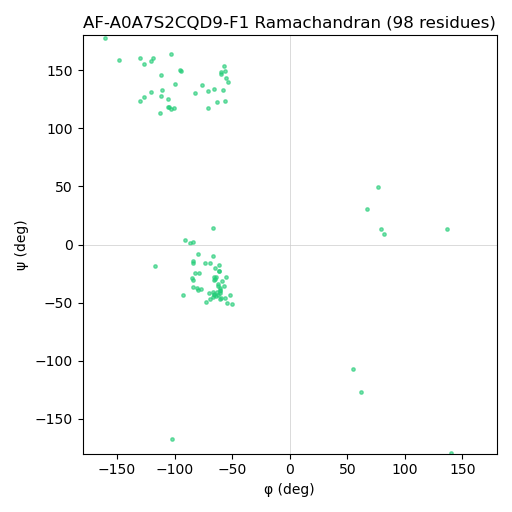 97.81 82 ALA A O 1
ATOM 592 N N . GLY A 1 83 ? 5.612 10.294 -1.969 1.00 96.56 83 GLY A N 1
ATOM 593 C CA . GLY A 1 83 ? 5.978 11.395 -1.083 1.00 96.56 83 GLY A CA 1
ATOM 594 C C . GLY A 1 83 ? 6.601 10.942 0.235 1.00 96.56 83 GLY A C 1
ATOM 595 O O . GLY A 1 83 ? 6.764 9.756 0.501 1.00 96.56 83 GLY A O 1
ATOM 596 N N . ASP A 1 84 ? 6.932 11.917 1.079 1.00 97.00 84 ASP A N 1
ATOM 597 C CA . ASP A 1 84 ? 7.418 11.649 2.430 1.00 97.00 84 ASP A CA 1
ATOM 598 C C . ASP A 1 84 ? 6.335 10.948 3.266 1.00 97.00 84 ASP A C 1
ATOM 600 O O . ASP A 1 84 ? 5.223 11.461 3.439 1.00 97.00 84 ASP A O 1
ATOM 604 N N . ALA A 1 85 ? 6.662 9.763 3.784 1.00 96.31 85 ALA A N 1
ATOM 605 C CA . ALA A 1 85 ? 5.718 8.942 4.529 1.00 96.31 85 ALA A CA 1
ATOM 606 C C . ALA A 1 85 ? 5.186 9.654 5.780 1.00 96.31 85 ALA A C 1
ATOM 608 O O . ALA A 1 85 ? 3.990 9.577 6.056 1.00 96.31 85 ALA A O 1
ATOM 609 N N . PHE A 1 86 ? 6.025 10.398 6.505 1.00 96.94 86 PHE A N 1
ATOM 610 C CA . PHE A 1 86 ? 5.597 11.108 7.711 1.00 96.94 86 PHE A CA 1
ATOM 611 C C . PHE A 1 86 ? 4.609 12.226 7.381 1.00 96.94 86 PHE A C 1
ATOM 613 O O . PHE A 1 86 ? 3.596 12.374 8.065 1.00 96.94 86 PHE A O 1
ATOM 620 N N . GLN A 1 87 ? 4.845 12.975 6.302 1.00 97.75 87 GLN A N 1
ATOM 621 C CA . GLN A 1 87 ? 3.914 14.002 5.838 1.00 97.75 87 GLN A CA 1
ATOM 622 C C . GLN A 1 87 ? 2.565 13.409 5.421 1.00 97.75 87 GLN A C 1
ATOM 624 O O . GLN A 1 87 ? 1.522 13.983 5.741 1.00 97.75 87 GLN A O 1
ATOM 629 N N . LYS A 1 88 ? 2.562 12.262 4.727 1.00 97.31 88 LYS A N 1
ATOM 630 C CA . LYS A 1 88 ? 1.319 11.577 4.334 1.00 97.31 88 LYS A CA 1
ATOM 631 C C . LYS A 1 88 ? 0.557 11.052 5.545 1.00 97.31 88 LYS A C 1
ATOM 633 O O . LYS A 1 88 ? -0.642 11.296 5.642 1.00 97.31 88 LYS A O 1
ATOM 638 N N . LEU A 1 89 ? 1.248 10.416 6.489 1.00 96.75 89 LEU A N 1
ATOM 639 C CA . LEU A 1 89 ? 0.656 9.933 7.737 1.00 96.75 89 LEU A CA 1
ATOM 640 C C . LEU A 1 89 ? 0.040 11.079 8.551 1.00 96.75 89 LEU A C 1
ATOM 642 O O . LEU A 1 89 ? -1.116 10.986 8.949 1.00 96.75 89 LEU A O 1
ATOM 646 N N . ALA A 1 90 ? 0.755 12.197 8.709 1.00 97.75 90 ALA A N 1
ATOM 647 C CA . ALA A 1 90 ? 0.249 13.371 9.421 1.00 97.75 90 ALA A CA 1
ATOM 648 C C . ALA A 1 90 ? -0.935 14.051 8.707 1.00 97.75 90 ALA A C 1
ATOM 650 O O . ALA A 1 90 ? -1.753 14.724 9.336 1.00 97.75 90 ALA A O 1
ATOM 651 N N . ALA A 1 91 ? -1.033 13.938 7.380 1.00 97.75 91 ALA A N 1
ATOM 652 C CA . ALA A 1 91 ? -2.209 14.394 6.643 1.00 97.75 91 ALA A CA 1
ATOM 653 C C . ALA A 1 91 ? -3.409 13.470 6.876 1.00 97.75 91 ALA A C 1
ATOM 655 O O . ALA A 1 91 ? -4.469 13.949 7.270 1.00 97.75 91 ALA A O 1
ATOM 656 N N . TRP A 1 92 ? -3.218 12.160 6.725 1.00 97.25 92 TRP A N 1
ATOM 657 C CA . TRP A 1 92 ? -4.265 11.160 6.929 1.00 97.25 92 TRP A CA 1
ATOM 658 C C . TRP A 1 92 ? -4.802 11.132 8.357 1.00 97.25 92 TRP A C 1
ATOM 660 O O . TRP A 1 92 ? -6.007 10.995 8.543 1.00 97.25 92 TRP A O 1
ATOM 670 N N . GLU A 1 93 ? -3.950 11.352 9.355 1.00 97.19 93 GLU A N 1
ATOM 671 C CA . GLU A 1 93 ? -4.382 11.506 10.744 1.00 97.19 93 GLU A CA 1
ATOM 672 C C . GLU A 1 93 ? -5.327 12.708 10.911 1.00 97.19 93 GLU A C 1
ATOM 674 O O . GLU A 1 93 ? -6.409 12.574 11.480 1.00 97.19 93 GLU A O 1
ATOM 679 N N . ARG A 1 94 ? -4.974 13.874 10.349 1.00 98.00 94 ARG A N 1
ATOM 680 C CA . ARG A 1 94 ? -5.830 15.077 10.382 1.00 98.00 94 ARG A CA 1
ATOM 681 C C . ARG A 1 94 ? -7.137 14.900 9.610 1.00 98.00 94 ARG A C 1
ATOM 683 O O . ARG A 1 94 ? -8.130 15.537 9.949 1.00 98.00 94 ARG A O 1
ATOM 690 N N . GLU A 1 95 ? -7.130 14.065 8.576 1.00 97.00 95 GLU A N 1
ATOM 691 C CA . GLU A 1 95 ? -8.308 13.705 7.780 1.00 97.00 95 GLU A CA 1
ATOM 692 C C . GLU A 1 95 ? -9.184 12.641 8.463 1.00 97.00 95 GLU A C 1
ATOM 694 O O . GLU A 1 95 ? -10.285 12.363 7.990 1.00 97.00 95 GLU A O 1
ATOM 699 N N . GLY A 1 96 ? -8.724 12.043 9.569 1.00 96.62 96 GLY A N 1
ATOM 700 C CA . GLY A 1 96 ? -9.425 10.947 10.237 1.00 96.62 96 GLY A CA 1
ATOM 701 C C . GLY A 1 96 ? -9.458 9.667 9.399 1.00 96.62 96 GLY A C 1
ATOM 702 O O . GLY A 1 96 ? -10.422 8.904 9.472 1.00 96.62 96 GLY A O 1
ATOM 703 N N . ARG A 1 97 ? -8.437 9.440 8.566 1.00 96.12 97 ARG A N 1
ATOM 704 C CA . ARG A 1 97 ? -8.294 8.217 7.777 1.00 96.12 97 ARG A CA 1
ATOM 705 C C . ARG A 1 97 ? -7.669 7.116 8.632 1.00 96.12 97 ARG A C 1
ATOM 707 O O . ARG A 1 97 ? -6.613 7.308 9.227 1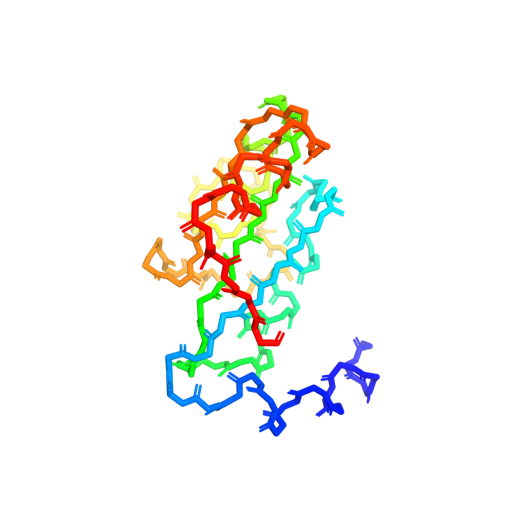.00 96.12 97 ARG A O 1
ATOM 714 N N . PHE A 1 98 ? -8.295 5.944 8.616 1.00 94.44 98 PHE A N 1
ATOM 715 C CA . PHE A 1 98 ? -7.842 4.751 9.328 1.00 94.44 98 PHE A CA 1
ATOM 716 C C . PHE A 1 98 ? -7.586 3.602 8.351 1.00 94.44 98 PHE A C 1
ATOM 718 O O . PHE A 1 98 ? -8.118 3.596 7.239 1.00 94.44 98 PHE A O 1
ATOM 725 N N . PHE A 1 99 ? -6.768 2.653 8.793 1.00 94.25 99 PHE A N 1
ATOM 726 C CA . PHE A 1 99 ? -6.484 1.385 8.126 1.00 94.25 99 PHE A CA 1
ATOM 727 C C . PHE A 1 99 ? -6.740 0.254 9.132 1.00 94.25 99 PHE A C 1
ATOM 729 O O . PHE A 1 99 ? -6.716 0.512 10.341 1.00 94.25 99 PHE A O 1
ATOM 736 N N . ASP A 1 100 ? -7.028 -0.952 8.646 1.00 92.12 100 ASP A N 1
ATOM 737 C CA . ASP A 1 100 ? -7.298 -2.134 9.477 1.00 92.12 100 ASP A CA 1
ATOM 738 C C . ASP A 1 100 ? -6.024 -2.776 10.051 1.00 92.12 100 ASP A C 1
ATOM 740 O O . ASP A 1 100 ? -4.949 -2.701 9.406 1.00 92.12 100 ASP A O 1
#

Radius of gyration: 13.43 Å; Cα contacts (8 Å, |Δi|>4): 175; chains: 1; bounding box: 26×34×31 Å

Secondary structure (DSSP, 8-state):
--TTGGGGHHHHTSTTEEEEEET-TTSHHHHHHHHHHTTSEEEEEEE-GGGHHHHHHHHSTT-SSSPPSSPPPPGGGEEEEES-HHHHHHHHHHTT----

Foldseek 3Di:
DQVVVLVCLVQLLAAAAEEEAEACQQVPVVQSSCVSNPNRYAYEYEDAPVRVVNNCLLQAPDDPDPHRPHDHDDPRRYHYHHDDRVVVVVVCVVVVHDGD

Solvent-accessible surface area (backbone atoms only — not comparable to full-atom values): 5664 Å² total; per-residue (Å²): 143,56,79,76,59,56,73,45,28,85,59,29,48,35,81,78,24,34,42,78,37,81,64,32,54,59,28,60,62,56,53,53,51,47,69,50,13,59,92,14,33,34,39,38,31,29,26,52,61,85,32,48,66,54,16,50,39,37,41,35,80,78,49,100,60,77,82,50,97,48,84,60,54,59,75,87,43,47,45,80,43,68,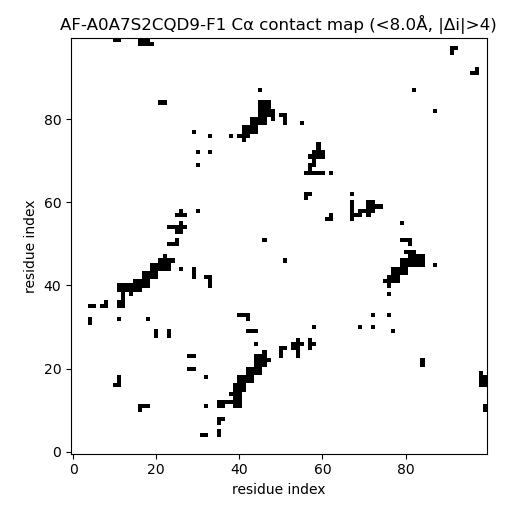39,62,55,66,61,52,51,59,48,35,56,76,70,70,59,82,68,106

pLDDT: mean 89.31, std 11.26, range [52.97, 98.5]

Mean predicted aligned error: 4.5 Å